Protein AF-A0A7Y5E221-F1 (afdb_monomer_lite)

Radius of gyration: 14.13 Å; chains: 1; bounding box: 39×17×44 Å

pLDDT: mean 85.32, std 15.22, range [32.5, 96.25]

Foldseek 3Di:
DPPCPPVLLVVLQVLLVVLLVLLVVDDPDPLSVVLNVLSVVLVVVSVVCVVPPDDPVVSVVSSVSSVVSSVSSVVRVVVVPDD

Structure (mmCIF, N/CA/C/O backbone):
data_AF-A0A7Y5E221-F1
#
_entry.id   AF-A0A7Y5E221-F1
#
loop_
_atom_sit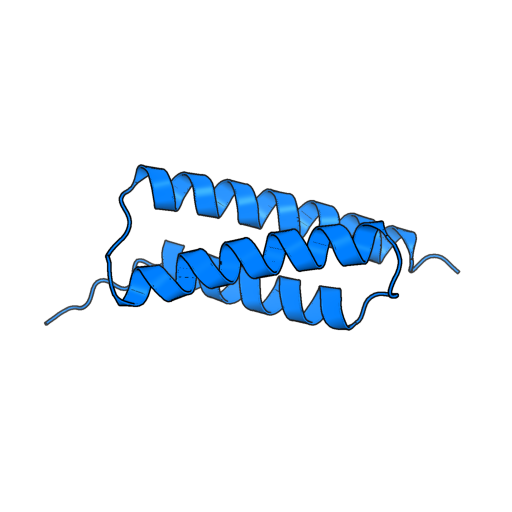e.group_PDB
_atom_site.id
_atom_site.type_symbol
_atom_site.label_atom_id
_atom_site.label_alt_id
_atom_site.label_comp_id
_atom_site.label_asym_id
_atom_site.label_entity_id
_atom_site.label_seq_id
_atom_site.pdbx_PDB_ins_code
_atom_site.Cartn_x
_atom_site.Cartn_y
_atom_site.Cartn_z
_atom_site.occupancy
_atom_site.B_iso_or_equiv
_atom_site.auth_seq_id
_atom_site.auth_comp_id
_atom_site.auth_asym_id
_atom_site.auth_atom_id
_atom_site.pdbx_PDB_model_num
ATOM 1 N N . MET A 1 1 ? -25.452 -4.838 15.259 1.00 32.50 1 MET A N 1
ATOM 2 C CA . MET A 1 1 ? -24.248 -4.041 15.573 1.00 32.50 1 MET A CA 1
ATOM 3 C C . MET A 1 1 ? -23.759 -3.429 14.272 1.00 32.50 1 MET A C 1
ATOM 5 O O . MET A 1 1 ? -23.396 -4.175 13.373 1.00 32.50 1 MET A O 1
ATOM 9 N N . ALA A 1 2 ? -23.871 -2.111 14.106 1.00 36.22 2 ALA A N 1
ATOM 10 C CA . ALA A 1 2 ? -23.399 -1.438 12.899 1.00 36.22 2 ALA A CA 1
ATOM 11 C C . ALA A 1 2 ? -21.867 -1.370 12.956 1.00 36.22 2 ALA A C 1
ATOM 13 O O . ALA A 1 2 ? -21.303 -0.449 13.541 1.00 36.22 2 ALA A O 1
ATOM 14 N N . ASN A 1 3 ? -21.193 -2.387 12.413 1.00 46.69 3 ASN A N 1
ATOM 15 C CA . ASN A 1 3 ? -19.748 -2.356 12.223 1.00 46.69 3 ASN A CA 1
ATOM 16 C C . ASN A 1 3 ? -19.451 -1.233 11.230 1.00 46.69 3 ASN A C 1
ATOM 18 O O . ASN A 1 3 ? -19.617 -1.406 10.024 1.00 46.69 3 ASN A O 1
ATOM 22 N N . GLY A 1 4 ? -19.055 -0.069 11.745 1.00 44.84 4 GLY A N 1
ATOM 23 C CA . GLY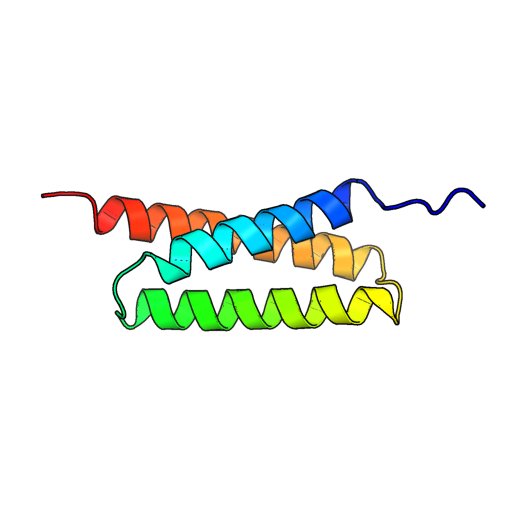 A 1 4 ? -18.569 1.053 10.957 1.00 44.84 4 GLY A CA 1
ATOM 24 C C . GLY A 1 4 ? -17.276 0.673 10.246 1.00 44.84 4 GLY A C 1
ATOM 25 O O . GLY A 1 4 ? -16.196 1.091 10.658 1.00 44.84 4 GLY A O 1
ATOM 26 N N . LYS A 1 5 ? -17.379 -0.121 9.173 1.00 53.62 5 LYS A N 1
ATOM 27 C CA . LYS A 1 5 ? -16.355 -0.222 8.136 1.00 53.62 5 LYS A CA 1
ATOM 28 C C . LYS A 1 5 ? -16.160 1.205 7.650 1.00 53.62 5 LYS A C 1
ATOM 30 O O . LYS A 1 5 ? -16.984 1.734 6.911 1.00 53.62 5 LYS A O 1
ATOM 35 N N . SER A 1 6 ? -15.137 1.880 8.170 1.00 63.78 6 SER A N 1
ATOM 36 C CA . SER A 1 6 ? -14.800 3.222 7.717 1.00 63.78 6 SER A CA 1
ATOM 37 C C . SER A 1 6 ? -14.604 3.127 6.213 1.00 63.78 6 SER A C 1
ATOM 39 O O . SER A 1 6 ? -13.695 2.430 5.778 1.00 63.78 6 SER A O 1
ATOM 41 N N . THR A 1 7 ? -15.433 3.812 5.423 1.00 75.75 7 THR A N 1
ATOM 42 C CA . THR A 1 7 ? -15.331 3.844 3.953 1.00 75.75 7 THR A CA 1
ATOM 43 C C . THR A 1 7 ? -13.894 4.116 3.506 1.00 75.75 7 THR A C 1
ATOM 45 O O . THR A 1 7 ? -13.410 3.534 2.546 1.00 75.75 7 THR A O 1
ATOM 48 N N . ARG A 1 8 ? -13.167 4.930 4.282 1.00 75.06 8 ARG A N 1
ATOM 49 C CA . ARG A 1 8 ? -11.739 5.208 4.101 1.00 75.06 8 ARG A CA 1
ATOM 50 C C . ARG A 1 8 ? -10.831 3.979 4.192 1.00 75.06 8 ARG A C 1
ATOM 52 O O . ARG A 1 8 ? -9.901 3.887 3.407 1.00 75.06 8 ARG A O 1
ATOM 59 N N . LEU A 1 9 ? -11.079 3.062 5.126 1.00 79.44 9 LEU A N 1
ATOM 60 C CA . LEU A 1 9 ? -10.301 1.827 5.249 1.00 79.44 9 LEU A CA 1
ATOM 61 C C . LEU A 1 9 ? -10.561 0.903 4.057 1.00 79.44 9 LEU A C 1
ATOM 63 O O . LEU A 1 9 ? -9.611 0.420 3.462 1.00 79.44 9 LEU A O 1
ATOM 67 N N . ALA A 1 10 ? -11.823 0.758 3.648 1.00 84.75 10 ALA A N 1
ATOM 68 C CA . ALA A 1 10 ? -12.168 -0.025 2.463 1.00 84.75 10 ALA A CA 1
ATOM 69 C C . ALA A 1 10 ? -11.510 0.536 1.186 1.00 84.75 10 ALA A C 1
ATOM 71 O O . ALA A 1 10 ? -11.034 -0.224 0.350 1.00 84.75 10 ALA A O 1
ATOM 72 N N . ILE A 1 11 ? -11.426 1.868 1.054 1.00 86.56 11 ILE A N 1
ATOM 73 C CA . ILE A 1 11 ? -10.702 2.518 -0.052 1.00 86.56 11 ILE A CA 1
ATOM 74 C C . ILE A 1 11 ? -9.207 2.182 -0.001 1.00 86.56 11 ILE A C 1
ATOM 76 O O . ILE A 1 11 ? -8.615 1.903 -1.040 1.00 86.56 11 ILE A O 1
ATOM 80 N N . VAL A 1 12 ? -8.595 2.205 1.186 1.00 88.44 12 VAL A N 1
ATOM 81 C CA . VAL A 1 12 ? -7.178 1.857 1.373 1.00 88.44 12 VAL A CA 1
ATOM 82 C C . VAL A 1 12 ? -6.918 0.393 1.012 1.00 88.44 12 VAL A C 1
ATOM 84 O O . VAL A 1 12 ? -5.983 0.121 0.266 1.00 88.44 12 VAL A O 1
ATOM 87 N N . GLU A 1 13 ? -7.756 -0.527 1.493 1.00 90.19 13 GLU A N 1
ATOM 88 C CA . GLU A 1 13 ? -7.677 -1.962 1.190 1.00 90.19 13 GLU A CA 1
ATOM 89 C C . GLU A 1 13 ? -7.785 -2.216 -0.316 1.00 90.19 13 GLU A C 1
ATOM 91 O O . GLU A 1 13 ? -6.905 -2.850 -0.893 1.00 90.19 13 GLU A O 1
ATOM 96 N N . GLN A 1 14 ? -8.811 -1.657 -0.967 1.00 91.19 14 GLN A N 1
ATOM 97 C CA . GLN A 1 14 ? -8.997 -1.816 -2.408 1.00 91.19 14 GLN A CA 1
ATOM 98 C C . GLN A 1 14 ? -7.832 -1.217 -3.201 1.00 91.19 14 GLN A C 1
ATOM 100 O O . GLN A 1 14 ? -7.317 -1.849 -4.116 1.00 91.19 14 GLN A O 1
ATOM 105 N N . SER A 1 15 ? -7.368 -0.023 -2.820 1.00 91.94 15 SER A N 1
ATOM 106 C CA . SER A 1 15 ? -6.236 0.621 -3.497 1.00 91.94 15 SER A CA 1
ATOM 107 C C . SER A 1 15 ? -4.958 -0.211 -3.382 1.00 91.94 15 SER A C 1
ATOM 109 O O . SER A 1 15 ? -4.179 -0.261 -4.327 1.00 91.94 15 SER A O 1
ATOM 111 N N . LEU A 1 16 ? -4.725 -0.867 -2.240 1.00 94.31 16 LEU A N 1
ATOM 112 C CA . LEU A 1 16 ? -3.569 -1.748 -2.059 1.00 94.31 16 LEU A CA 1
ATOM 113 C C . LEU A 1 16 ? -3.644 -2.995 -2.941 1.00 94.31 16 LEU A C 1
ATOM 115 O O . LEU A 1 16 ? -2.621 -3.364 -3.512 1.00 94.31 16 LEU A O 1
ATOM 119 N N . ILE A 1 17 ? -4.829 -3.597 -3.081 1.00 93.62 17 ILE A N 1
ATOM 120 C CA . ILE A 1 17 ? -5.059 -4.721 -4.001 1.00 93.62 17 ILE A CA 1
ATOM 121 C C . ILE A 1 17 ? -4.724 -4.289 -5.432 1.00 93.62 17 ILE A C 1
ATOM 123 O O . ILE A 1 17 ? -3.866 -4.893 -6.068 1.00 93.62 17 ILE A O 1
ATOM 127 N N . ASP A 1 18 ? -5.298 -3.176 -5.895 1.00 94.00 18 ASP A N 1
ATOM 128 C CA . ASP A 1 18 ? -5.078 -2.677 -7.256 1.00 94.00 18 ASP A CA 1
ATOM 129 C C . ASP A 1 18 ? -3.596 -2.340 -7.525 1.00 94.00 18 ASP A C 1
ATOM 131 O O . ASP A 1 18 ? -3.083 -2.558 -8.625 1.00 94.00 18 ASP A O 1
ATOM 135 N N . ILE A 1 19 ? -2.889 -1.788 -6.530 1.00 94.75 19 ILE A N 1
ATOM 136 C CA . ILE A 1 19 ? -1.452 -1.493 -6.624 1.00 94.75 19 ILE A CA 1
ATOM 137 C C . ILE A 1 19 ? -0.641 -2.782 -6.746 1.00 94.75 19 ILE A C 1
ATOM 139 O O . ILE A 1 19 ? 0.248 -2.852 -7.594 1.00 94.75 19 ILE A O 1
ATOM 143 N N . LEU A 1 20 ? -0.917 -3.780 -5.904 1.00 94.75 20 LEU A N 1
ATOM 144 C CA . LEU A 1 20 ? -0.211 -5.060 -5.924 1.00 94.75 20 LEU A CA 1
ATOM 145 C C . LEU A 1 20 ? -0.432 -5.783 -7.254 1.00 94.75 20 LEU A C 1
ATOM 147 O O . LEU A 1 20 ? 0.548 -6.179 -7.880 1.00 94.75 20 LEU A O 1
ATOM 151 N N . ASP A 1 21 ? -1.673 -5.835 -7.738 1.00 93.81 21 ASP A N 1
ATOM 152 C CA . ASP A 1 21 ? -2.007 -6.436 -9.031 1.00 93.81 21 ASP A CA 1
ATOM 153 C C . ASP A 1 21 ? -1.259 -5.748 -10.181 1.00 93.81 21 ASP A C 1
ATOM 155 O O . ASP A 1 21 ? -0.708 -6.405 -11.066 1.00 93.81 21 ASP A O 1
ATOM 159 N N . ARG A 1 22 ? -1.170 -4.412 -10.180 1.00 92.56 22 ARG A N 1
ATOM 160 C CA . ARG A 1 22 ? -0.379 -3.684 -11.188 1.00 92.56 22 ARG A CA 1
ATOM 161 C C . ARG A 1 22 ? 1.105 -3.999 -11.085 1.00 92.56 22 ARG A C 1
ATOM 163 O O . ARG A 1 22 ? 1.739 -4.237 -12.107 1.00 92.56 22 ARG A O 1
ATOM 170 N N . LEU A 1 23 ? 1.658 -3.997 -9.875 1.00 92.56 23 LEU A N 1
ATOM 171 C CA . LEU A 1 23 ? 3.072 -4.282 -9.641 1.00 92.56 23 LEU A CA 1
ATOM 172 C C . LEU A 1 23 ? 3.452 -5.711 -10.041 1.00 92.56 23 LEU A C 1
ATOM 174 O O . LEU A 1 23 ? 4.565 -5.920 -10.524 1.00 92.56 23 LEU A O 1
ATOM 178 N N . ASP A 1 24 ? 2.561 -6.683 -9.869 1.00 91.31 24 ASP A N 1
ATOM 179 C CA . ASP A 1 24 ? 2.785 -8.070 -10.293 1.00 91.31 24 ASP A CA 1
ATOM 180 C C . ASP A 1 24 ? 2.830 -8.205 -11.826 1.00 91.31 24 ASP A C 1
ATOM 182 O O . ASP A 1 24 ? 3.494 -9.101 -12.344 1.00 91.31 24 ASP A O 1
ATOM 186 N N . ASN A 1 25 ? 2.221 -7.265 -12.558 1.00 90.31 25 ASN A N 1
ATOM 187 C CA . ASN A 1 25 ? 2.288 -7.185 -14.020 1.00 90.31 25 ASN A CA 1
ATOM 188 C C . ASN A 1 25 ? 3.473 -6.352 -14.556 1.00 90.31 25 ASN A C 1
ATOM 190 O O . ASN A 1 25 ? 3.686 -6.309 -15.768 1.00 90.31 25 ASN A O 1
ATOM 194 N N . LEU A 1 26 ? 4.242 -5.675 -13.694 1.00 87.94 26 LEU A N 1
ATOM 195 C CA . LEU A 1 26 ? 5.418 -4.902 -14.112 1.00 87.94 26 LEU A CA 1
ATOM 196 C C . LEU A 1 26 ? 6.682 -5.772 -14.218 1.00 87.94 26 LEU A C 1
ATOM 198 O O . LEU A 1 26 ? 6.804 -6.774 -13.508 1.00 87.94 26 LEU A O 1
ATOM 202 N N . PRO A 1 27 ? 7.672 -5.366 -15.039 1.00 88.75 27 PRO A N 1
ATOM 203 C CA . PRO A 1 27 ? 8.984 -6.003 -15.074 1.00 88.75 27 PRO A CA 1
ATOM 204 C C . PRO A 1 27 ? 9.637 -6.092 -13.691 1.00 88.75 27 PRO A C 1
ATOM 206 O O . PRO A 1 27 ? 9.364 -5.307 -12.781 1.00 88.75 27 PRO A O 1
ATOM 209 N N . ASP A 1 28 ? 10.534 -7.057 -13.514 1.00 89.19 28 ASP A N 1
ATOM 210 C CA . ASP A 1 28 ? 11.227 -7.262 -12.241 1.00 89.19 28 ASP A CA 1
ATOM 211 C C . ASP A 1 28 ? 12.491 -6.395 -12.099 1.00 89.19 28 ASP A C 1
ATOM 213 O O . ASP A 1 28 ? 13.580 -6.870 -11.771 1.00 89.19 28 ASP A O 1
ATOM 217 N N . ASP A 1 29 ? 12.346 -5.102 -12.385 1.00 90.69 29 ASP A N 1
ATOM 218 C CA . ASP A 1 29 ? 13.411 -4.112 -12.256 1.00 90.69 29 ASP A CA 1
ATOM 219 C C . ASP A 1 29 ? 13.579 -3.631 -10.792 1.00 90.69 29 ASP A C 1
ATOM 221 O O . ASP A 1 29 ? 12.690 -3.827 -9.950 1.00 90.69 29 ASP A O 1
ATOM 225 N N . PRO A 1 30 ? 14.713 -2.991 -10.441 1.00 92.75 30 PRO A N 1
ATOM 226 C CA . PRO A 1 30 ? 14.972 -2.541 -9.073 1.00 92.75 30 PRO A CA 1
ATOM 227 C C . PRO A 1 30 ? 13.897 -1.612 -8.494 1.00 92.75 30 PRO A C 1
ATOM 229 O O . PRO A 1 30 ? 13.602 -1.700 -7.300 1.00 92.75 30 PRO A O 1
ATOM 232 N N . LYS A 1 31 ? 13.292 -0.747 -9.317 1.00 91.06 31 LYS A N 1
ATOM 233 C CA . LYS A 1 31 ? 12.267 0.202 -8.875 1.00 91.06 31 LYS A CA 1
ATOM 234 C C . LYS A 1 31 ? 10.947 -0.519 -8.617 1.00 91.06 31 LYS A C 1
ATOM 236 O O . LYS A 1 31 ? 10.348 -0.326 -7.561 1.00 91.06 31 LYS A O 1
ATOM 241 N N . SER A 1 32 ? 10.535 -1.410 -9.512 1.00 91.75 32 SER A N 1
ATOM 242 C CA . SER A 1 32 ? 9.351 -2.257 -9.340 1.00 91.75 32 SER A CA 1
ATOM 243 C C . SER A 1 32 ? 9.469 -3.151 -8.096 1.00 91.75 32 SER A C 1
ATOM 245 O O . SER A 1 32 ? 8.521 -3.258 -7.317 1.00 91.75 32 SER A O 1
ATOM 247 N N . ARG A 1 33 ? 10.656 -3.711 -7.815 1.00 93.31 33 ARG A N 1
ATOM 248 C CA . ARG A 1 33 ? 10.933 -4.454 -6.567 1.00 93.31 33 ARG A CA 1
ATOM 249 C C . ARG A 1 33 ? 10.814 -3.588 -5.315 1.00 93.31 33 ARG A C 1
ATOM 251 O O . ARG A 1 33 ? 10.224 -4.025 -4.324 1.00 93.31 33 ARG A O 1
ATOM 258 N N . GLU A 1 34 ? 11.354 -2.370 -5.349 1.00 95.06 34 GLU A N 1
ATOM 259 C CA . GLU A 1 34 ? 11.232 -1.409 -4.247 1.00 95.06 34 GLU A CA 1
ATOM 260 C C . GLU A 1 34 ? 9.754 -1.103 -3.954 1.00 95.06 34 GLU A C 1
ATOM 262 O O . GLU A 1 34 ? 9.316 -1.165 -2.801 1.00 95.06 34 GLU A O 1
ATOM 267 N N . LEU A 1 35 ? 8.966 -0.838 -5.000 1.00 95.38 35 LEU A N 1
ATOM 268 C CA . LEU A 1 35 ? 7.537 -0.548 -4.886 1.00 95.38 35 LEU A CA 1
ATOM 269 C C . LEU A 1 35 ? 6.743 -1.751 -4.361 1.00 95.38 35 LEU A C 1
ATOM 271 O O . LEU A 1 35 ? 5.909 -1.571 -3.473 1.00 95.38 35 LEU A O 1
ATOM 275 N N . ARG A 1 36 ? 7.048 -2.979 -4.809 1.00 94.94 36 ARG A N 1
ATOM 276 C CA . ARG A 1 36 ? 6.458 -4.213 -4.249 1.00 94.94 36 ARG A CA 1
ATOM 277 C C . ARG A 1 36 ? 6.741 -4.342 -2.760 1.00 94.94 36 ARG A C 1
ATOM 279 O O . ARG A 1 36 ? 5.826 -4.618 -1.989 1.00 94.94 36 ARG A O 1
ATOM 286 N N . SER A 1 37 ? 7.977 -4.089 -2.333 1.00 95.94 37 SER A N 1
ATOM 287 C CA . SER A 1 37 ? 8.335 -4.121 -0.910 1.00 95.94 37 SER A CA 1
ATOM 288 C C . SER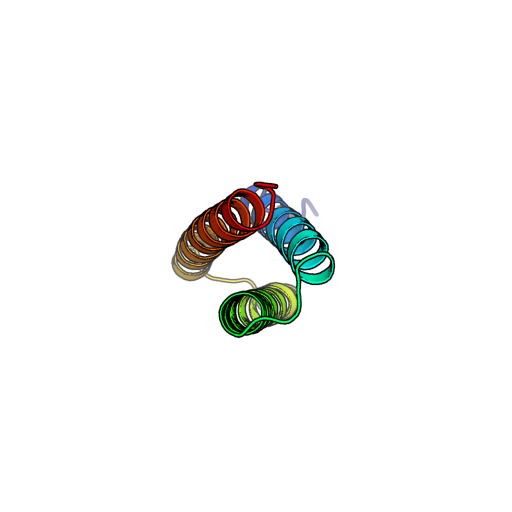 A 1 37 ? 7.506 -3.117 -0.096 1.00 95.94 37 SER A C 1
ATOM 290 O O . SER A 1 37 ? 6.888 -3.488 0.906 1.00 95.94 37 SER A O 1
ATOM 292 N N . LYS A 1 38 ? 7.393 -1.866 -0.568 1.00 96.12 38 LYS A N 1
ATOM 293 C CA . LYS A 1 38 ? 6.566 -0.829 0.077 1.00 96.12 38 LYS A CA 1
ATOM 294 C C . LYS A 1 38 ? 5.084 -1.222 0.142 1.00 96.12 38 LYS A C 1
ATOM 296 O O . LYS A 1 38 ? 4.461 -1.059 1.195 1.00 96.12 38 LYS A O 1
ATOM 301 N N . ALA A 1 39 ? 4.535 -1.767 -0.945 1.00 96.25 39 ALA A N 1
ATOM 302 C CA . ALA A 1 39 ? 3.148 -2.225 -1.023 1.00 96.25 39 ALA A CA 1
ATOM 303 C C . ALA A 1 39 ? 2.857 -3.338 -0.006 1.00 96.25 39 ALA A C 1
ATOM 305 O O . ALA A 1 39 ? 1.907 -3.238 0.768 1.00 96.25 39 ALA A O 1
ATOM 306 N N . ARG A 1 40 ? 3.730 -4.352 0.066 1.00 95.19 40 ARG A N 1
ATOM 307 C CA . ARG A 1 40 ? 3.607 -5.485 1.000 1.00 95.19 40 ARG A CA 1
ATOM 308 C C . ARG A 1 40 ? 3.707 -5.062 2.467 1.00 95.19 40 ARG A C 1
ATOM 310 O O . ARG A 1 40 ? 3.039 -5.640 3.322 1.00 95.19 40 ARG A O 1
ATOM 317 N N . VAL A 1 41 ? 4.516 -4.047 2.783 1.00 96.06 41 VAL A N 1
ATOM 318 C CA . VAL A 1 41 ? 4.558 -3.473 4.140 1.00 96.06 41 VAL A CA 1
ATOM 319 C C . VAL A 1 41 ? 3.217 -2.831 4.497 1.00 96.06 41 VAL A C 1
ATOM 321 O O . VAL A 1 41 ? 2.701 -3.077 5.587 1.00 96.06 41 VAL A O 1
ATOM 324 N N . CYS A 1 42 ? 2.631 -2.052 3.585 1.00 94.94 42 CYS A N 1
ATOM 325 C CA . CYS A 1 42 ? 1.325 -1.430 3.808 1.00 94.94 42 CYS A CA 1
ATOM 326 C C . CYS A 1 42 ? 0.216 -2.484 3.956 1.00 94.94 42 CYS A C 1
ATOM 328 O O . CYS A 1 42 ? -0.557 -2.413 4.908 1.00 94.94 42 CYS A O 1
ATOM 330 N N . GLU A 1 43 ? 0.196 -3.498 3.084 1.00 94.94 43 GLU A N 1
ATOM 331 C CA . GLU A 1 43 ? -0.715 -4.649 3.159 1.00 94.94 43 GLU A CA 1
ATOM 332 C C . GLU A 1 43 ? -0.648 -5.327 4.533 1.00 94.94 43 GLU A C 1
ATOM 334 O O . GLU A 1 43 ? -1.673 -5.517 5.184 1.00 94.94 43 GLU A O 1
ATOM 339 N N . ARG A 1 44 ? 0.559 -5.619 5.035 1.00 94.25 44 ARG A N 1
ATOM 340 C CA . ARG A 1 44 ? 0.737 -6.264 6.343 1.00 94.25 44 ARG A CA 1
ATOM 341 C C . ARG A 1 44 ? 0.196 -5.422 7.500 1.00 94.25 44 ARG A C 1
ATOM 343 O O . ARG A 1 44 ? -0.403 -5.976 8.419 1.00 94.25 44 ARG A O 1
ATOM 350 N N . ILE A 1 45 ? 0.410 -4.107 7.467 1.00 93.88 45 ILE A N 1
ATOM 351 C CA . ILE A 1 45 ? -0.099 -3.195 8.501 1.00 93.88 45 ILE A CA 1
ATOM 352 C C . ILE A 1 45 ? -1.632 -3.179 8.476 1.00 93.88 45 ILE A C 1
ATOM 354 O O . ILE A 1 45 ? -2.257 -3.343 9.520 1.00 93.88 45 ILE A O 1
ATOM 358 N N . VAL A 1 46 ? -2.229 -3.045 7.288 1.00 91.44 46 VAL A N 1
ATOM 359 C CA . VAL A 1 46 ? -3.689 -3.026 7.113 1.00 91.44 46 VAL A CA 1
ATOM 360 C C . VAL A 1 46 ? -4.324 -4.360 7.514 1.00 91.44 46 VAL A C 1
ATOM 362 O O . VAL A 1 46 ? -5.350 -4.362 8.184 1.00 91.44 46 VAL A O 1
ATOM 365 N N . LEU A 1 47 ? -3.691 -5.499 7.218 1.00 90.56 47 LEU A N 1
ATOM 366 C CA . LEU A 1 47 ? -4.144 -6.806 7.713 1.00 90.56 47 LEU A CA 1
ATOM 367 C C . LEU A 1 47 ? -4.130 -6.881 9.249 1.00 90.56 47 LEU A C 1
ATOM 369 O O . LEU A 1 47 ? -5.050 -7.436 9.849 1.00 90.56 47 LEU A O 1
ATOM 373 N N . GLY A 1 48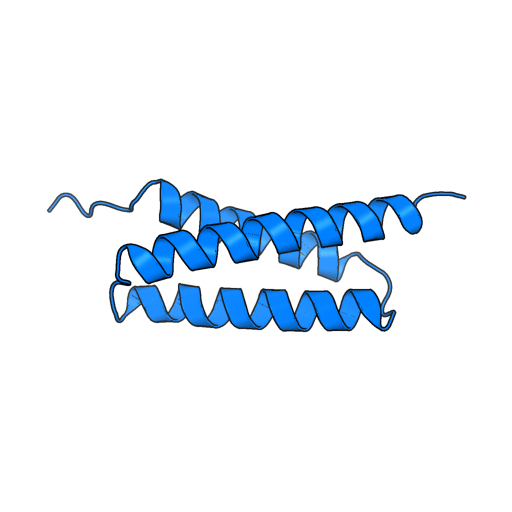 ? -3.126 -6.284 9.899 1.00 90.56 48 GLY A N 1
ATOM 374 C CA . GLY A 1 48 ? -3.064 -6.172 11.360 1.00 90.56 48 GLY A CA 1
ATOM 375 C C . GLY A 1 48 ? -4.199 -5.334 11.959 1.00 90.56 48 GLY A C 1
ATOM 376 O O . GLY A 1 48 ? -4.592 -5.541 13.105 1.00 90.56 48 GLY A O 1
ATOM 377 N N . TRP A 1 49 ? -4.799 -4.434 11.181 1.00 90.38 49 TRP A N 1
ATOM 378 C CA . TRP A 1 49 ? -5.909 -3.606 11.648 1.00 90.38 49 TRP A CA 1
ATOM 379 C C . TRP A 1 49 ? -7.220 -4.366 11.847 1.00 90.38 49 TRP A C 1
ATOM 381 O O . TRP A 1 49 ? -8.114 -3.877 12.541 1.00 90.38 49 TRP A O 1
ATOM 391 N N . ALA A 1 50 ? -7.326 -5.576 11.290 1.00 82.56 50 ALA A N 1
ATOM 392 C CA . ALA A 1 50 ? -8.436 -6.477 11.568 1.00 82.56 50 ALA A CA 1
ATOM 393 C C . ALA A 1 50 ? -8.447 -6.955 13.031 1.00 82.56 50 ALA A C 1
ATOM 395 O O . ALA A 1 50 ? -9.517 -7.235 13.571 1.00 82.56 50 ALA A O 1
ATOM 396 N N . THR A 1 51 ? -7.278 -7.042 13.676 1.00 87.94 51 THR A N 1
ATOM 397 C CA . THR A 1 51 ? -7.147 -7.476 15.076 1.00 87.94 51 THR A CA 1
ATOM 398 C C . THR A 1 51 ? -7.038 -6.300 16.041 1.00 87.94 51 THR A C 1
ATOM 400 O O . THR A 1 51 ? -7.574 -6.372 17.146 1.00 87.94 51 THR A O 1
ATOM 403 N N . LEU A 1 52 ? -6.396 -5.205 15.624 1.00 87.12 52 LEU A N 1
ATOM 404 C CA . LEU A 1 52 ? -6.248 -3.989 16.417 1.00 87.12 52 LEU A CA 1
ATOM 405 C C . LEU A 1 52 ? -6.669 -2.767 15.603 1.00 87.12 52 LEU A C 1
ATOM 407 O O . LEU A 1 52 ? -5.979 -2.359 14.674 1.00 87.12 52 LEU A O 1
ATOM 411 N N . ALA A 1 53 ? -7.792 -2.155 15.978 1.00 85.81 53 ALA A N 1
ATOM 412 C CA . ALA A 1 53 ? -8.303 -0.998 15.258 1.00 85.81 53 ALA A CA 1
ATOM 413 C C . ALA A 1 53 ? -7.284 0.164 15.277 1.00 85.81 53 ALA A C 1
ATOM 415 O O . ALA A 1 53 ? -6.853 0.573 16.356 1.00 85.81 53 ALA A O 1
ATOM 416 N N . PRO A 1 54 ? -6.944 0.742 14.114 1.00 88.50 54 PRO A N 1
ATOM 417 C CA . PRO A 1 54 ? -5.971 1.818 14.025 1.00 88.50 54 PRO A CA 1
ATOM 418 C C . PRO A 1 54 ? -6.551 3.133 14.519 1.00 88.50 54 PRO A C 1
ATOM 420 O O . PRO A 1 54 ? -7.750 3.414 14.357 1.00 88.50 54 PRO A O 1
ATOM 423 N N . THR A 1 55 ? -5.660 3.970 15.028 1.00 90.00 55 THR A N 1
ATOM 424 C CA . THR A 1 55 ? -5.914 5.366 15.360 1.00 90.00 55 THR A CA 1
ATOM 425 C C . THR A 1 55 ? -6.224 6.193 14.107 1.00 90.00 55 THR A C 1
ATOM 427 O O . THR A 1 55 ? -5.981 5.796 12.964 1.00 90.00 55 THR A O 1
ATOM 430 N N . MET A 1 56 ? -6.789 7.384 14.310 1.00 88.00 56 MET A N 1
ATOM 431 C CA . MET A 1 56 ? -7.088 8.308 13.210 1.00 88.00 56 MET A CA 1
ATOM 432 C C . MET A 1 56 ? -5.826 8.795 12.487 1.00 88.00 56 MET A C 1
ATOM 434 O O . MET A 1 56 ? -5.864 8.990 11.272 1.00 88.00 56 MET A O 1
ATOM 438 N N . GLU A 1 57 ? -4.724 8.958 13.217 1.00 90.12 57 GLU A N 1
ATOM 439 C CA . GLU A 1 57 ? -3.425 9.353 12.673 1.00 90.12 57 GLU A CA 1
ATOM 440 C C . GLU A 1 57 ? -2.841 8.249 11.785 1.00 90.12 57 GLU A C 1
ATOM 442 O O . GLU A 1 57 ? -2.540 8.498 10.619 1.00 90.12 57 GLU A O 1
ATOM 447 N N . GLU A 1 58 ? -2.825 7.002 12.268 1.00 91.12 58 GLU A N 1
ATOM 448 C CA . GLU A 1 58 ? -2.373 5.844 11.486 1.00 91.12 58 GLU A CA 1
ATOM 449 C C . GLU A 1 58 ? -3.189 5.659 10.199 1.00 91.12 58 GLU A C 1
ATOM 451 O O . GLU A 1 58 ? -2.631 5.375 9.137 1.00 91.12 58 GLU A O 1
ATOM 456 N N . ARG A 1 59 ? -4.511 5.878 10.254 1.00 89.81 59 ARG A N 1
ATOM 457 C CA . ARG A 1 59 ? -5.377 5.859 9.061 1.00 89.81 59 ARG A CA 1
ATOM 458 C C . ARG A 1 59 ? -5.000 6.945 8.057 1.00 89.81 59 ARG A C 1
ATOM 460 O O . ARG A 1 59 ? -4.948 6.671 6.858 1.00 89.81 59 ARG A O 1
ATOM 467 N N . ALA A 1 60 ? -4.781 8.172 8.527 1.00 89.94 60 ALA A N 1
ATOM 468 C CA . ALA A 1 60 ? -4.429 9.297 7.668 1.00 89.94 60 ALA A CA 1
ATOM 469 C C . ALA A 1 60 ? -3.058 9.088 7.012 1.00 89.94 60 ALA A C 1
ATOM 471 O O . ALA A 1 60 ? -2.897 9.333 5.816 1.00 89.94 60 ALA A O 1
ATOM 472 N N . ASP A 1 61 ? -2.089 8.583 7.767 1.00 93.19 61 ASP A N 1
ATOM 473 C CA . ASP A 1 61 ? -0.749 8.326 7.258 1.00 93.19 61 ASP A CA 1
ATOM 474 C C . ASP A 1 61 ? -0.702 7.143 6.296 1.00 93.19 61 ASP A C 1
ATOM 476 O O . ASP A 1 61 ? -0.027 7.225 5.268 1.00 93.19 61 ASP A O 1
ATOM 480 N N . MET A 1 62 ? -1.468 6.079 6.551 1.00 94.19 62 MET A N 1
ATOM 481 C CA . MET A 1 62 ? -1.613 4.986 5.589 1.00 94.19 62 MET A CA 1
ATOM 482 C C . MET A 1 62 ? -2.216 5.477 4.274 1.00 94.19 62 MET A C 1
ATOM 484 O O . MET A 1 62 ? -1.716 5.143 3.204 1.00 94.19 62 MET A O 1
ATOM 488 N N . MET A 1 63 ? -3.239 6.330 4.334 1.00 92.12 63 MET A N 1
ATOM 489 C CA . MET A 1 63 ? -3.844 6.905 3.134 1.00 92.12 63 MET A CA 1
ATOM 490 C C . MET A 1 63 ? -2.832 7.709 2.310 1.00 92.12 63 MET A C 1
ATOM 492 O O . MET A 1 63 ? -2.751 7.521 1.099 1.00 92.12 63 MET A O 1
ATOM 496 N N . LYS A 1 64 ? -2.012 8.554 2.951 1.00 93.81 64 LYS A N 1
ATOM 497 C CA . LYS A 1 64 ? -0.938 9.293 2.263 1.00 93.81 64 LYS A CA 1
ATOM 498 C C . LYS A 1 64 ? 0.069 8.346 1.607 1.00 93.81 64 LYS A C 1
ATOM 500 O O . LYS A 1 64 ? 0.439 8.561 0.456 1.00 93.81 64 LYS A O 1
ATOM 505 N N . ARG A 1 65 ? 0.492 7.296 2.321 1.00 94.75 65 ARG A N 1
ATOM 506 C CA . ARG A 1 65 ? 1.449 6.297 1.814 1.00 94.75 65 ARG A CA 1
ATOM 507 C C . ARG A 1 65 ? 0.905 5.569 0.590 1.00 94.75 65 ARG A C 1
ATOM 509 O O . ARG A 1 65 ? 1.609 5.467 -0.407 1.00 94.75 65 ARG A O 1
ATOM 516 N N . VAL A 1 66 ? -0.345 5.112 0.647 1.00 94.50 66 VAL A N 1
ATOM 517 C CA . VAL A 1 66 ? -0.999 4.398 -0.459 1.00 94.50 66 VAL A CA 1
ATOM 518 C C . VAL A 1 66 ? -1.209 5.307 -1.669 1.00 94.50 66 VAL A C 1
ATOM 520 O O . VAL A 1 66 ? -0.958 4.883 -2.793 1.00 94.50 66 VAL A O 1
ATOM 523 N N . LEU A 1 67 ? -1.593 6.570 -1.458 1.00 93.81 67 LEU A N 1
ATOM 524 C CA . LEU A 1 67 ? -1.714 7.550 -2.542 1.00 93.81 67 LEU A CA 1
ATOM 525 C C . LEU A 1 67 ? -0.369 7.819 -3.226 1.00 93.81 67 LEU A C 1
ATOM 527 O O . LEU A 1 67 ? -0.297 7.768 -4.451 1.00 93.81 67 LEU A O 1
ATOM 531 N N . ALA A 1 68 ? 0.691 8.060 -2.450 1.00 94.69 68 ALA A N 1
ATOM 532 C CA . ALA A 1 68 ? 2.033 8.269 -2.991 1.00 94.69 68 ALA A CA 1
ATOM 533 C C . ALA A 1 68 ? 2.524 7.037 -3.767 1.00 94.69 68 ALA A C 1
ATOM 535 O O . ALA A 1 68 ? 3.005 7.159 -4.891 1.00 94.69 68 ALA A O 1
ATOM 536 N N . LEU A 1 69 ? 2.316 5.843 -3.204 1.00 94.88 69 LEU A N 1
ATOM 537 C CA . LEU A 1 69 ? 2.682 4.584 -3.840 1.00 94.88 69 LEU A CA 1
ATOM 538 C C . LEU A 1 69 ? 1.944 4.377 -5.169 1.00 94.88 69 LEU A C 1
ATOM 540 O O . LEU A 1 69 ? 2.566 3.990 -6.152 1.00 94.88 69 LEU A O 1
ATOM 544 N N . ASN A 1 70 ? 0.642 4.667 -5.223 1.00 93.00 70 ASN A N 1
ATOM 545 C CA . ASN A 1 70 ? -0.143 4.557 -6.452 1.00 93.00 70 ASN A CA 1
ATOM 546 C C . ASN A 1 70 ? 0.382 5.486 -7.556 1.00 93.00 70 ASN A C 1
ATOM 548 O O . ASN A 1 70 ? 0.460 5.073 -8.711 1.00 93.00 70 ASN A O 1
ATOM 552 N N . VAL A 1 71 ? 0.772 6.718 -7.208 1.00 93.62 71 VAL A N 1
ATOM 553 C CA . VAL A 1 71 ? 1.385 7.656 -8.161 1.00 93.62 71 VAL A CA 1
ATOM 554 C C . VAL A 1 71 ? 2.709 7.100 -8.685 1.00 93.62 71 VAL A C 1
ATOM 556 O O . VAL A 1 71 ? 2.871 7.008 -9.898 1.00 93.62 71 VAL A O 1
ATOM 559 N N . GLU A 1 72 ? 3.607 6.642 -7.804 1.00 93.75 72 GLU A N 1
ATOM 560 C CA . GLU A 1 72 ? 4.885 6.043 -8.225 1.00 93.75 72 GLU A CA 1
ATOM 561 C C . GLU A 1 72 ? 4.668 4.824 -9.148 1.00 93.75 72 GLU A C 1
ATOM 563 O O . GLU A 1 72 ? 5.349 4.680 -10.162 1.00 93.75 72 GLU A O 1
ATOM 568 N N . VAL A 1 73 ? 3.692 3.960 -8.844 1.00 92.38 73 VAL A N 1
ATOM 569 C CA . VAL A 1 73 ? 3.351 2.787 -9.673 1.00 92.38 73 VAL A CA 1
ATOM 570 C C . VAL A 1 73 ? 2.841 3.210 -11.054 1.00 92.38 73 VAL A C 1
ATOM 572 O O . VAL A 1 73 ? 3.239 2.625 -12.062 1.00 92.38 73 VAL A O 1
ATOM 575 N N . MET A 1 74 ? 1.980 4.232 -11.124 1.00 89.81 74 MET A N 1
ATOM 576 C CA . MET A 1 74 ? 1.485 4.769 -12.397 1.00 89.81 74 MET A CA 1
ATOM 577 C C . MET A 1 74 ? 2.606 5.387 -13.238 1.00 89.81 74 MET A C 1
ATOM 579 O O . MET A 1 74 ? 2.611 5.227 -14.458 1.00 89.81 74 MET A O 1
ATOM 583 N N . GLU A 1 75 ? 3.563 6.072 -12.611 1.00 90.00 75 GLU A N 1
ATOM 584 C CA . GLU A 1 75 ? 4.718 6.648 -13.302 1.00 90.00 75 GLU A CA 1
ATOM 585 C C . GLU A 1 75 ? 5.622 5.569 -13.902 1.00 90.00 75 GLU A C 1
ATOM 587 O O . GLU A 1 75 ? 5.998 5.676 -15.071 1.00 90.00 75 GLU A O 1
ATOM 592 N N . VAL A 1 76 ? 5.905 4.499 -13.150 1.00 86.12 76 VAL A N 1
ATOM 593 C CA . VAL A 1 76 ? 6.685 3.356 -13.655 1.00 86.12 76 VAL A CA 1
ATOM 594 C C . VAL A 1 76 ? 5.943 2.645 -14.788 1.00 86.12 76 VAL A C 1
ATOM 596 O O . VAL A 1 76 ? 6.537 2.377 -15.832 1.00 86.12 76 VAL A O 1
ATOM 599 N N . GLY A 1 77 ? 4.634 2.413 -14.640 1.00 78.81 77 GLY A N 1
ATOM 600 C CA . GLY A 1 77 ? 3.811 1.825 -15.701 1.00 78.81 77 GLY A CA 1
ATOM 601 C C . GLY A 1 77 ? 3.775 2.676 -16.976 1.00 78.81 77 GLY A C 1
ATOM 602 O O . GLY A 1 77 ? 3.812 2.135 -18.079 1.00 78.81 77 GLY A O 1
ATOM 603 N N . ARG A 1 78 ? 3.773 4.011 -16.848 1.00 77.44 78 ARG A N 1
ATOM 604 C CA . ARG A 1 78 ? 3.825 4.933 -17.995 1.00 77.44 78 AR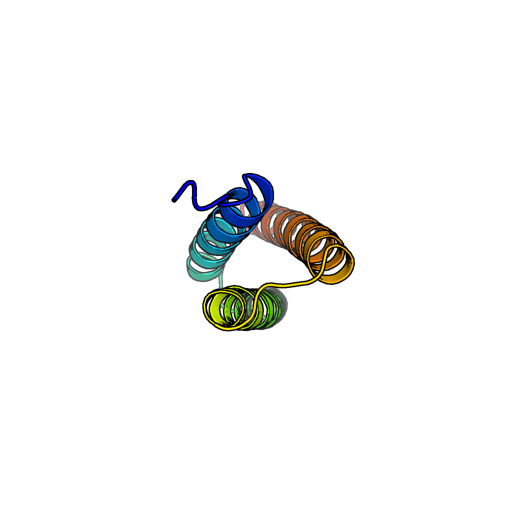G A CA 1
ATOM 605 C C . ARG A 1 78 ? 5.198 4.952 -18.666 1.00 77.44 78 ARG A C 1
ATOM 607 O O . ARG A 1 78 ? 5.263 5.019 -19.889 1.00 77.44 78 ARG A O 1
ATOM 614 N N . ALA A 1 79 ? 6.279 4.905 -17.890 1.00 67.75 79 ALA A N 1
ATOM 615 C CA . ALA A 1 79 ? 7.643 4.898 -18.417 1.00 67.75 79 ALA A CA 1
ATOM 616 C C . ALA A 1 79 ? 7.999 3.576 -19.122 1.00 67.75 79 ALA A C 1
ATOM 618 O O . ALA A 1 79 ? 8.742 3.593 -20.098 1.00 67.75 79 ALA A O 1
ATOM 619 N N . GLY A 1 80 ? 7.446 2.447 -18.664 1.00 56.97 80 GLY A N 1
ATOM 620 C CA . GLY A 1 80 ? 7.625 1.136 -19.300 1.00 56.97 80 GLY A CA 1
ATOM 621 C C . GLY A 1 80 ? 6.715 0.872 -20.508 1.00 56.97 80 GLY A C 1
ATOM 622 O O . GLY A 1 80 ? 6.989 -0.043 -21.278 1.00 56.97 80 GLY A O 1
ATOM 623 N N . GLY A 1 81 ? 5.647 1.660 -20.688 1.00 55.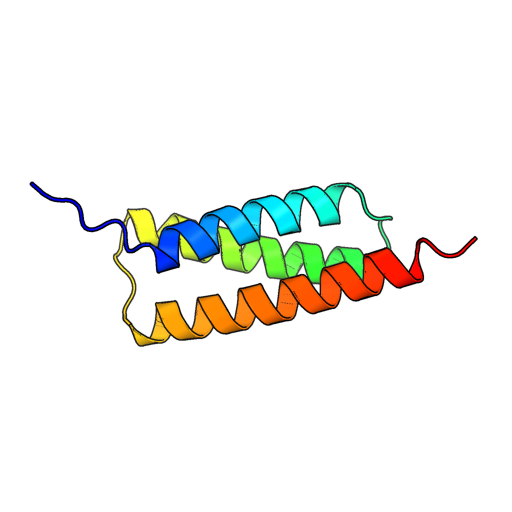00 81 GLY A N 1
ATOM 624 C CA . GLY A 1 81 ? 4.655 1.503 -21.762 1.00 55.00 81 GLY A CA 1
ATOM 625 C C . GLY A 1 81 ? 4.922 2.314 -23.037 1.00 55.00 81 GLY A C 1
ATOM 626 O O . GLY A 1 81 ? 4.051 2.375 -23.901 1.00 55.00 81 GLY A O 1
ATOM 627 N N . GLY A 1 82 ? 6.081 2.967 -23.151 1.00 43.91 82 GLY A N 1
ATOM 628 C CA . GLY A 1 82 ? 6.489 3.709 -24.345 1.00 43.91 82 GLY A CA 1
ATOM 629 C C . GLY A 1 82 ? 7.450 2.901 -25.211 1.00 43.91 82 GLY A C 1
ATOM 630 O O . GLY A 1 82 ? 8.661 3.063 -25.080 1.00 43.91 82 GLY A O 1
ATOM 631 N N . THR A 1 83 ? 6.912 2.038 -26.073 1.00 41.88 83 THR A N 1
ATOM 632 C CA . THR A 1 83 ? 7.589 1.605 -27.310 1.00 41.88 83 THR A CA 1
ATOM 633 C C . THR A 1 83 ? 7.305 2.594 -28.423 1.00 41.88 83 THR A C 1
ATOM 635 O O . THR A 1 83 ? 6.108 2.938 -28.565 1.00 41.88 83 THR A O 1
#

Secondary structure (DSSP, 8-state):
------HHHHHHHHHHHHHHHHHHTS---HHHHHHHHHHHHHHHHHHHTTTSPPPHHHHHHHHHHHHHHHHHHHHHHHHHT--

Sequence (83 aa):
MANGKSTRLAIVEQSLIDILDRLDNLPDDPKSRELRSKARVCERIVLGWATLAPTMEERADMMKRVLALNVEVMEVGRAGGGT